Protein AF-A0A0N4YPK2-F1 (afdb_monomer_lite)

Sequence (138 aa):
MSAEEYPQFTEARTATFLDEKPKQGLKRKKTDADLMRWLGAPANCEPSVAFVLAFIGREVVATYVDAAYNIMLNEQPNLFLNDVRSGHAAIGDEPCPLQVRHYSEALRRNLGWRLHKDFLFGCSEDPDDNPLTHQQQG

Foldseek 3Di:
DDPVCVVVVVVVVPDWQADDDPDPPDPDPPDPRHVCVVVVHDPPDDPVVSVVVRVVVVVVVVQLVVQLVVCVVPDDPPPDFAQAPVRDTDDDPPDGDRDPVSSVLSVQQVQCCVPPVGRPDGDDPPPVPPPPPPPDDD

Secondary structure (DSSP, 8-state):
--TTTHHHHHHHHH--SSPPPPPTT------S--HHHHTT--TT--HHHHHHHHHHHHHHHHHHHHHHHHHHHHSPTTSS--B-TTSSBP-TT--PPP-HHHHHHHHHHHHHHHHHS-SSS--PPPGGG-TTTT----

Radius of gyration: 22.1 Å; chains: 1; bounding box: 40×77×47 Å

Organism: Nippostrongylus brasiliensis (NCBI:txid27835)

Structure (mmCIF, N/CA/C/O backbone):
data_AF-A0A0N4YPK2-F1
#
_entry.id   AF-A0A0N4YPK2-F1
#
loop_
_atom_site.group_PDB
_atom_site.id
_atom_site.type_symbol
_atom_site.label_atom_id
_atom_site.label_alt_id
_atom_site.label_comp_id
_atom_site.label_asym_id
_atom_site.label_entity_id
_atom_site.label_seq_id
_atom_site.pdbx_PDB_ins_code
_atom_site.Cartn_x
_atom_site.Cartn_y
_atom_site.Cartn_z
_atom_site.occupancy
_atom_site.B_iso_or_equiv
_atom_site.auth_seq_id
_atom_site.auth_comp_id
_atom_site.auth_asym_id
_atom_site.auth_atom_id
_atom_site.pdbx_PDB_model_num
ATOM 1 N N . MET A 1 1 ? 10.719 16.642 -3.222 1.00 66.06 1 MET A N 1
ATOM 2 C CA . MET A 1 1 ? 9.309 16.944 -2.917 1.00 66.06 1 MET A CA 1
ATOM 3 C C . MET A 1 1 ? 9.157 18.448 -2.864 1.00 66.06 1 MET A C 1
ATOM 5 O O . MET A 1 1 ? 9.861 19.095 -2.093 1.00 66.06 1 MET A O 1
ATOM 9 N N . SER A 1 2 ? 8.333 18.992 -3.746 1.00 85.19 2 SER A N 1
ATOM 10 C CA . SER A 1 2 ? 8.051 20.423 -3.843 1.00 85.19 2 SER A CA 1
ATOM 11 C C . SER A 1 2 ? 7.059 20.883 -2.764 1.00 85.19 2 SER A C 1
ATOM 13 O O . SER A 1 2 ? 6.401 20.070 -2.109 1.00 85.19 2 SER A O 1
ATOM 15 N N . ALA A 1 3 ? 6.930 22.202 -2.590 1.00 83.56 3 ALA A N 1
ATOM 16 C CA . ALA A 1 3 ? 5.947 22.799 -1.683 1.00 83.56 3 ALA A CA 1
ATOM 17 C C . ALA A 1 3 ? 4.489 22.509 -2.100 1.00 83.56 3 ALA A C 1
ATOM 19 O O . ALA A 1 3 ? 3.604 22.517 -1.250 1.00 83.56 3 ALA A O 1
ATOM 20 N N . GLU A 1 4 ? 4.248 22.217 -3.381 1.00 86.69 4 GLU A N 1
ATOM 21 C CA . GLU A 1 4 ? 2.925 21.905 -3.939 1.00 86.69 4 GLU A CA 1
ATOM 22 C C . GLU A 1 4 ? 2.533 20.430 -3.740 1.00 86.69 4 GLU A C 1
ATOM 24 O O . GLU A 1 4 ? 1.355 20.112 -3.588 1.00 86.69 4 GLU A O 1
ATOM 29 N N . GLU A 1 5 ? 3.516 19.528 -3.664 1.00 88.44 5 GLU A N 1
ATOM 30 C CA . GLU A 1 5 ? 3.309 18.091 -3.423 1.00 88.44 5 GLU A CA 1
ATOM 31 C C . GLU A 1 5 ? 3.190 17.753 -1.927 1.00 88.44 5 GLU A C 1
ATOM 33 O O . GLU A 1 5 ? 2.554 16.767 -1.551 1.00 88.44 5 GLU A O 1
ATOM 38 N N . TYR A 1 6 ? 3.779 18.570 -1.046 1.00 90.38 6 TYR A N 1
ATOM 39 C CA . TYR A 1 6 ? 3.783 18.329 0.402 1.00 90.38 6 TYR A CA 1
ATOM 40 C C . TYR A 1 6 ? 2.375 18.217 1.033 1.00 90.38 6 TYR A C 1
ATOM 42 O O . TYR A 1 6 ? 2.174 17.342 1.888 1.00 90.38 6 TYR A O 1
ATOM 50 N N . PRO A 1 7 ? 1.374 19.036 0.644 1.00 92.88 7 PRO A N 1
ATOM 51 C CA . PRO A 1 7 ? 0.000 18.870 1.112 1.00 92.88 7 PRO A CA 1
ATOM 52 C C . PRO A 1 7 ? -0.600 17.517 0.718 1.00 92.88 7 PRO A C 1
ATOM 54 O O . PRO A 1 7 ? -1.199 16.861 1.565 1.00 92.88 7 PRO A O 1
ATOM 57 N N . GLN A 1 8 ? -0.374 17.065 -0.520 1.00 90.06 8 GLN A N 1
ATOM 58 C CA . GLN A 1 8 ? -0.872 15.775 -1.017 1.00 90.06 8 GLN A CA 1
ATOM 59 C C . GLN A 1 8 ? -0.216 14.608 -0.274 1.00 90.06 8 GLN A C 1
ATOM 61 O O . GLN A 1 8 ? -0.890 13.667 0.142 1.00 90.06 8 GLN A O 1
ATOM 66 N N . PHE A 1 9 ? 1.095 14.700 -0.030 1.00 88.81 9 PHE A N 1
ATOM 67 C CA . PHE A 1 9 ? 1.811 13.743 0.810 1.00 88.81 9 PHE A CA 1
ATOM 68 C C . PHE A 1 9 ? 1.235 13.700 2.230 1.00 88.81 9 PHE A C 1
ATOM 70 O O . PHE A 1 9 ? 1.037 12.627 2.798 1.00 88.81 9 PHE A O 1
ATOM 77 N N . THR A 1 10 ? 0.944 14.866 2.810 1.00 89.44 10 THR A N 1
ATOM 78 C CA . THR A 1 10 ? 0.365 14.956 4.153 1.00 89.44 10 THR A CA 1
ATOM 79 C C . THR A 1 10 ? -1.018 14.321 4.199 1.00 89.44 10 THR A C 1
ATOM 81 O O . THR A 1 10 ? -1.265 13.518 5.094 1.00 89.44 10 THR A O 1
ATOM 84 N N . GLU A 1 11 ? -1.880 14.627 3.228 1.00 89.56 11 GLU A N 1
ATOM 85 C CA . GLU A 1 11 ? -3.214 14.040 3.097 1.00 89.56 11 GLU A CA 1
ATOM 86 C C . GLU A 1 11 ? -3.136 12.511 3.007 1.00 89.56 11 GLU A C 1
ATOM 88 O O . GLU A 1 11 ? -3.718 11.822 3.849 1.00 89.56 11 GLU A O 1
ATOM 93 N N . ALA A 1 12 ? -2.328 11.983 2.080 1.00 88.94 12 ALA A N 1
ATOM 94 C CA . ALA A 1 12 ? -2.123 10.546 1.902 1.00 88.94 12 ALA A CA 1
ATOM 95 C C . ALA A 1 12 ? -1.582 9.867 3.171 1.00 88.94 12 ALA A C 1
ATOM 97 O O . ALA A 1 12 ? -2.045 8.793 3.550 1.00 88.94 12 ALA A O 1
ATOM 98 N N . ARG A 1 13 ? -0.640 10.511 3.871 1.00 87.38 13 ARG A N 1
ATOM 99 C CA . ARG A 1 13 ? -0.067 10.007 5.128 1.00 87.38 13 ARG A CA 1
ATOM 100 C C . ARG A 1 13 ? -1.085 9.980 6.268 1.00 87.38 13 ARG A C 1
ATOM 102 O O . ARG A 1 13 ? -1.014 9.114 7.137 1.00 87.38 13 ARG A O 1
ATOM 109 N N . THR A 1 14 ? -1.996 10.950 6.312 1.00 86.88 14 THR A N 1
ATOM 110 C CA . THR A 1 14 ? -3.032 11.018 7.354 1.00 86.88 14 THR A CA 1
ATOM 111 C C . THR A 1 14 ? -4.251 10.158 7.055 1.00 86.88 14 THR A C 1
ATOM 113 O O . THR A 1 14 ? -4.984 9.824 7.989 1.00 86.88 14 THR A O 1
ATOM 116 N N . ALA A 1 15 ? -4.446 9.763 5.795 1.00 86.44 15 ALA A N 1
ATOM 117 C CA . ALA A 1 15 ? -5.504 8.850 5.404 1.00 86.44 15 ALA A CA 1
ATOM 118 C C . ALA A 1 15 ? -5.404 7.529 6.189 1.00 86.44 15 ALA A C 1
ATOM 120 O O . ALA A 1 15 ? -4.328 7.055 6.575 1.00 86.44 15 ALA A O 1
ATOM 121 N N . THR A 1 16 ? -6.555 6.945 6.492 1.00 86.06 16 THR A N 1
ATOM 122 C CA . THR A 1 16 ? -6.667 5.728 7.296 1.00 86.06 16 THR A CA 1
ATOM 123 C C . THR A 1 16 ? -7.786 4.850 6.759 1.00 86.06 16 THR A C 1
ATOM 125 O O . THR A 1 16 ? -8.690 5.334 6.088 1.00 86.06 16 THR A O 1
ATOM 128 N N . PHE A 1 17 ? -7.720 3.556 7.067 1.00 85.94 17 PHE A N 1
ATOM 129 C CA . PHE A 1 17 ? -8.787 2.601 6.769 1.00 85.94 17 PHE A CA 1
ATOM 130 C C . PHE A 1 17 ? -10.010 2.763 7.678 1.00 85.94 17 PHE A C 1
ATOM 132 O O . PHE A 1 17 ? -11.025 2.117 7.452 1.00 85.94 17 PHE A O 1
ATOM 139 N N . LEU A 1 18 ? -9.918 3.594 8.720 1.00 83.38 18 LEU A N 1
ATOM 140 C CA . LEU A 1 18 ? -11.077 3.951 9.531 1.00 83.38 18 LEU A CA 1
ATOM 141 C C . LEU A 1 18 ? -11.957 4.947 8.777 1.00 83.38 18 LEU A C 1
ATOM 143 O O . LEU A 1 18 ? -11.457 5.945 8.261 1.00 83.38 18 LEU A O 1
ATOM 147 N N . ASP A 1 19 ? -13.269 4.722 8.802 1.00 69.25 19 ASP A N 1
ATOM 148 C CA . ASP A 1 19 ? -14.233 5.714 8.336 1.00 69.25 19 ASP A CA 1
ATOM 149 C C . ASP A 1 19 ? -14.047 7.032 9.103 1.00 69.25 19 ASP A C 1
ATOM 151 O O . ASP A 1 19 ? -14.059 7.072 10.341 1.00 69.25 19 ASP A O 1
ATOM 155 N N . GLU A 1 20 ? -13.908 8.142 8.376 1.00 65.00 20 GLU A N 1
ATOM 156 C CA . GLU A 1 20 ? -13.940 9.458 9.002 1.00 65.00 20 GLU A CA 1
ATOM 157 C C . GLU A 1 20 ? -15.312 9.663 9.647 1.00 65.00 20 GLU A C 1
ATOM 159 O O . GLU A 1 20 ? -16.350 9.630 8.976 1.00 65.00 20 GLU A O 1
ATOM 164 N N . LYS A 1 21 ? -15.336 9.932 10.962 1.00 55.19 21 LYS A N 1
ATOM 165 C CA . LYS A 1 21 ? -16.556 10.440 11.595 1.00 55.19 21 LYS A CA 1
ATOM 166 C C . LYS A 1 21 ? -16.987 11.680 10.810 1.00 55.19 21 LYS A C 1
ATOM 168 O O . LYS A 1 21 ? -16.161 12.578 10.623 1.00 55.19 21 LYS A O 1
ATOM 173 N N . PRO A 1 22 ? -18.249 11.765 10.357 1.00 53.16 22 PRO A N 1
ATOM 174 C CA . PRO A 1 22 ? -18.691 12.916 9.596 1.00 53.16 22 PRO A CA 1
ATOM 175 C C . PRO A 1 22 ? -18.437 14.173 10.426 1.00 53.16 22 PRO A C 1
ATOM 177 O O . PRO A 1 22 ? -18.882 14.270 11.574 1.00 53.16 22 PRO A O 1
ATOM 180 N N . LYS A 1 23 ? -17.724 15.143 9.842 1.00 50.47 23 LYS A N 1
ATOM 181 C CA . LYS A 1 23 ? -17.705 16.511 10.364 1.00 50.47 23 LYS A CA 1
ATOM 182 C C . LYS A 1 23 ? -19.168 16.927 10.543 1.00 50.47 23 LYS A C 1
ATOM 184 O O . LYS A 1 23 ? -19.962 16.782 9.609 1.00 50.47 23 LYS A O 1
ATOM 189 N N . GLN A 1 24 ? -19.531 17.338 11.761 1.00 43.47 24 GLN A N 1
ATOM 190 C CA . GLN A 1 24 ? -20.901 17.698 12.135 1.00 43.47 24 GLN A CA 1
ATOM 191 C C . GLN A 1 24 ? -21.541 18.552 11.026 1.00 43.47 24 GLN A C 1
ATOM 193 O O . GLN A 1 24 ? -21.056 19.639 10.731 1.00 43.47 24 GLN A O 1
ATOM 198 N N . GLY A 1 25 ? -22.595 18.038 10.381 1.00 51.69 25 GLY A N 1
ATOM 199 C CA . GLY A 1 25 ? -23.385 18.780 9.386 1.00 51.69 25 GLY A CA 1
ATOM 200 C C . GLY A 1 25 ? -23.483 18.165 7.985 1.00 51.69 25 GLY A C 1
ATOM 201 O O . GLY A 1 25 ? -24.442 18.463 7.277 1.00 51.69 25 GLY A O 1
ATOM 202 N N . LEU A 1 26 ? -22.584 17.261 7.578 1.00 48.72 26 LEU A N 1
ATOM 203 C CA . LEU A 1 26 ? -22.653 16.616 6.256 1.00 48.72 26 LEU A CA 1
ATOM 204 C C . LEU A 1 26 ? -23.213 15.191 6.355 1.00 48.72 26 LEU A C 1
ATOM 206 O O . LEU A 1 26 ? -22.506 14.241 6.686 1.00 48.72 26 LEU A O 1
ATOM 210 N N . LYS A 1 27 ? -24.502 15.031 6.025 1.00 44.28 27 LYS A N 1
ATOM 211 C CA . LYS A 1 27 ? -25.132 13.720 5.800 1.00 44.28 27 LYS A CA 1
ATOM 212 C C . LYS A 1 27 ? -24.588 13.109 4.501 1.00 44.28 27 LYS A C 1
ATOM 214 O O . LYS A 1 27 ? -25.246 13.175 3.464 1.00 44.28 27 LYS A O 1
ATOM 219 N N . ARG A 1 28 ? -23.394 12.508 4.525 1.00 48.00 28 ARG A N 1
ATOM 220 C CA . ARG A 1 28 ? -23.025 11.561 3.461 1.00 48.00 28 ARG A CA 1
ATOM 221 C C . ARG A 1 28 ? -23.982 10.371 3.547 1.00 48.00 28 ARG A C 1
ATOM 223 O O . ARG A 1 28 ? -24.248 9.864 4.638 1.00 48.00 28 ARG A O 1
ATOM 230 N N . LYS A 1 29 ? -24.537 9.954 2.400 1.00 44.56 29 LYS A N 1
ATOM 231 C CA . LYS A 1 29 ? -25.192 8.644 2.268 1.00 44.56 29 LYS A CA 1
ATOM 232 C C . LYS A 1 29 ? -24.229 7.627 2.869 1.00 44.56 29 LYS A C 1
ATOM 234 O O . LYS A 1 29 ? -23.057 7.657 2.516 1.00 44.56 29 LYS A O 1
ATOM 239 N N . LYS A 1 30 ? -24.725 6.825 3.809 1.00 43.97 30 LYS A N 1
ATOM 240 C CA . LYS A 1 30 ? -23.993 5.798 4.551 1.00 43.97 30 LYS A CA 1
ATOM 241 C C . LYS A 1 30 ? -23.401 4.815 3.532 1.00 43.97 30 LYS A C 1
ATOM 243 O O . LYS A 1 30 ? -24.056 3.856 3.149 1.00 43.97 30 LYS A O 1
ATOM 248 N N . THR A 1 31 ? -22.240 5.137 2.971 1.00 45.72 31 THR A N 1
ATOM 249 C CA . THR A 1 31 ? -21.492 4.214 2.130 1.00 45.72 31 THR A CA 1
ATOM 250 C C . THR A 1 31 ? -20.900 3.192 3.065 1.00 45.72 31 THR A C 1
ATOM 252 O O . THR A 1 31 ? -20.349 3.521 4.110 1.00 45.72 31 THR A O 1
ATOM 255 N N . ASP A 1 32 ? -21.130 1.947 2.707 1.00 48.69 32 ASP A N 1
ATOM 256 C CA . ASP A 1 32 ? -21.011 0.794 3.562 1.00 48.69 32 ASP A CA 1
ATOM 257 C C . ASP A 1 32 ? -19.544 0.371 3.823 1.00 48.69 32 ASP A C 1
ATOM 259 O O . ASP A 1 32 ? -19.202 -0.787 3.606 1.00 48.69 32 ASP A O 1
ATOM 263 N N . ALA A 1 33 ? -18.685 1.240 4.361 1.00 57.59 33 ALA A N 1
ATOM 264 C CA . ALA A 1 33 ? -17.249 0.960 4.491 1.00 57.59 33 ALA A CA 1
ATOM 265 C C . ALA A 1 33 ? -16.692 0.934 5.932 1.00 57.59 33 ALA A C 1
ATOM 267 O O . ALA A 1 33 ? -15.542 1.293 6.147 1.00 57.59 33 ALA A O 1
ATOM 268 N N . ASP A 1 34 ? -17.441 0.413 6.910 1.00 77.88 34 ASP A N 1
ATOM 269 C CA . ASP A 1 34 ? -16.842 0.084 8.212 1.00 77.88 34 ASP A CA 1
ATOM 270 C C . ASP A 1 34 ? -15.814 -1.051 8.034 1.00 77.88 34 ASP A C 1
ATOM 272 O O . ASP A 1 34 ? -16.196 -2.180 7.708 1.00 77.88 34 ASP A O 1
ATOM 276 N N . LEU A 1 35 ? -14.522 -0.752 8.243 1.00 84.88 35 LEU A N 1
ATOM 277 C CA . LEU A 1 35 ? -13.403 -1.702 8.161 1.00 84.88 35 LEU A CA 1
ATOM 278 C C . LEU A 1 35 ? -13.707 -2.999 8.914 1.00 84.88 35 LEU A C 1
ATOM 280 O O . LEU A 1 35 ? -13.469 -4.085 8.390 1.00 84.88 35 LEU A O 1
ATOM 284 N N . MET A 1 36 ? -14.259 -2.897 10.124 1.00 87.00 36 MET A N 1
ATOM 285 C CA . MET A 1 36 ? -14.528 -4.070 10.956 1.00 87.00 36 MET A CA 1
ATOM 286 C C . MET A 1 36 ? -15.601 -4.953 10.330 1.00 87.00 36 MET A C 1
ATOM 288 O O . MET A 1 36 ? -15.463 -6.175 10.297 1.00 87.00 36 MET A O 1
ATOM 292 N N . ARG A 1 37 ? -16.634 -4.340 9.749 1.00 86.38 37 ARG A N 1
ATOM 293 C CA . ARG A 1 37 ? -17.664 -5.072 9.016 1.00 86.38 37 ARG A CA 1
ATOM 294 C C . ARG A 1 37 ? -17.130 -5.673 7.717 1.00 86.38 37 ARG A C 1
ATOM 296 O O . ARG A 1 37 ? -17.492 -6.801 7.398 1.00 86.38 37 ARG A O 1
ATOM 303 N N . TRP A 1 38 ? -16.286 -4.951 6.979 1.00 87.94 38 TRP A N 1
ATOM 304 C CA . TRP A 1 38 ? -15.655 -5.465 5.758 1.00 87.94 38 TRP A CA 1
ATOM 305 C C . TRP A 1 38 ? -14.772 -6.688 6.044 1.00 87.94 38 TRP A C 1
ATOM 307 O O . TRP A 1 38 ? -14.802 -7.656 5.291 1.00 87.94 38 TRP A O 1
ATOM 317 N N . LEU A 1 39 ? -14.067 -6.684 7.178 1.00 89.75 39 LEU A N 1
ATOM 318 C CA . LEU A 1 39 ? -13.278 -7.818 7.668 1.00 89.75 39 LEU A CA 1
ATOM 319 C C . LEU A 1 39 ? -14.126 -8.969 8.241 1.00 89.75 39 LEU A C 1
ATOM 321 O O . LEU A 1 39 ? -13.569 -9.997 8.619 1.00 89.75 39 LEU A O 1
ATOM 325 N N . GLY A 1 40 ? -15.450 -8.811 8.346 1.00 89.81 40 GLY A N 1
ATOM 326 C CA . GLY A 1 40 ? -16.330 -9.802 8.972 1.00 89.81 40 GLY A CA 1
ATOM 327 C C . GLY A 1 40 ? -16.121 -9.944 10.484 1.00 89.81 40 GLY A C 1
ATOM 328 O O . GLY A 1 40 ? -16.422 -10.994 11.051 1.00 89.81 40 GLY A O 1
ATOM 329 N N . ALA A 1 41 ? -15.585 -8.914 11.143 1.00 87.69 41 ALA A N 1
ATOM 330 C CA . ALA A 1 41 ? -15.331 -8.942 12.575 1.00 87.69 41 ALA A CA 1
ATOM 331 C C . ALA A 1 41 ? -16.643 -8.898 13.390 1.00 87.69 41 ALA A C 1
ATOM 333 O O . ALA A 1 41 ? -17.635 -8.306 12.949 1.00 87.69 41 ALA A O 1
ATOM 334 N N . PRO A 1 42 ? -16.665 -9.483 14.603 1.00 87.38 42 PRO A N 1
ATOM 335 C CA . PRO A 1 42 ? -17.807 -9.384 15.506 1.00 87.38 42 PRO A CA 1
ATOM 336 C C . PRO A 1 42 ? -18.191 -7.931 15.826 1.00 87.38 42 PRO A C 1
ATOM 338 O O . PRO A 1 42 ? -17.338 -7.072 16.040 1.00 87.38 42 PRO A O 1
ATOM 341 N N . ALA A 1 43 ? -19.494 -7.662 15.942 1.00 80.69 43 ALA A N 1
ATOM 342 C CA . ALA A 1 43 ? -20.016 -6.313 16.189 1.00 80.69 43 ALA A CA 1
ATOM 343 C C . ALA A 1 43 ? -19.615 -5.715 17.555 1.00 80.69 43 ALA A C 1
ATOM 345 O O . ALA A 1 43 ? -19.749 -4.514 17.768 1.00 80.69 43 ALA A O 1
ATOM 346 N N . ASN A 1 44 ? -19.149 -6.546 18.489 1.00 84.62 44 ASN A N 1
ATOM 347 C CA . ASN A 1 44 ? -18.740 -6.164 19.840 1.00 84.62 44 ASN A CA 1
ATOM 348 C C . ASN A 1 44 ? -17.215 -6.043 20.008 1.00 84.62 44 ASN A C 1
ATOM 350 O O . ASN A 1 44 ? -16.733 -6.051 21.141 1.00 84.62 44 ASN A O 1
ATOM 354 N N . CYS A 1 45 ? -16.451 -5.951 18.915 1.00 84.50 45 CYS A N 1
ATOM 355 C CA . CYS A 1 45 ? -15.021 -5.672 19.000 1.00 84.50 45 CYS A CA 1
ATOM 356 C C . CYS A 1 45 ? -14.753 -4.326 19.687 1.00 84.50 45 CYS A C 1
ATOM 358 O O . CYS A 1 45 ? -15.416 -3.321 19.423 1.00 84.50 45 CYS A O 1
ATOM 360 N N . GLU A 1 46 ? -13.740 -4.303 20.552 1.00 85.56 46 GLU A N 1
ATOM 361 C CA . GLU A 1 46 ? -13.294 -3.074 21.199 1.00 85.56 46 GLU A CA 1
ATOM 362 C C . GLU A 1 46 ? -12.801 -2.064 20.140 1.00 85.56 46 GLU A C 1
ATOM 364 O O . GLU A 1 46 ? -12.091 -2.455 19.209 1.00 85.56 46 GLU A O 1
ATOM 369 N N . PRO A 1 47 ? -13.112 -0.758 20.262 1.00 83.06 47 PRO A N 1
ATOM 370 C CA . PRO A 1 47 ? -12.680 0.250 19.289 1.00 83.06 47 PRO A CA 1
ATOM 371 C C . PRO A 1 47 ? -11.161 0.311 19.054 1.00 83.06 47 PRO A C 1
ATOM 373 O O . PRO A 1 47 ? -10.720 0.676 17.963 1.00 83.06 47 PRO A O 1
ATOM 376 N N . SER A 1 48 ? -10.356 -0.052 20.057 1.00 87.75 48 SER A N 1
ATOM 377 C CA . SER A 1 48 ? -8.895 -0.132 19.946 1.00 87.75 48 SER A CA 1
ATOM 378 C C . SER A 1 48 ? -8.445 -1.158 18.900 1.00 87.75 48 SER A C 1
ATOM 380 O O . SER A 1 48 ? -7.473 -0.913 18.186 1.00 87.75 48 SER A O 1
ATOM 382 N N . VAL A 1 49 ? -9.193 -2.253 18.724 1.00 88.44 49 VAL A N 1
ATOM 383 C CA . VAL A 1 49 ? -8.915 -3.290 17.718 1.00 88.44 49 VAL A CA 1
ATOM 384 C C . VAL A 1 49 ? -9.011 -2.710 16.310 1.00 88.44 49 VAL A C 1
ATOM 386 O O . VAL A 1 49 ? -8.107 -2.915 15.504 1.00 88.44 49 VAL A O 1
ATOM 389 N N . ALA A 1 50 ? -10.054 -1.924 16.026 1.00 87.44 50 ALA A N 1
ATOM 390 C CA . ALA A 1 50 ? -10.214 -1.272 14.727 1.00 87.44 50 ALA A CA 1
ATOM 391 C C . ALA A 1 50 ? -9.048 -0.319 14.428 1.00 87.44 50 ALA A C 1
ATOM 393 O O . ALA A 1 50 ? -8.519 -0.308 13.318 1.00 87.44 50 ALA A O 1
ATOM 394 N N . PHE A 1 51 ? -8.609 0.448 15.432 1.00 87.38 51 PHE A N 1
ATOM 395 C CA . PHE A 1 51 ? -7.469 1.353 15.295 1.00 87.38 51 PHE A CA 1
ATOM 396 C C . PHE A 1 51 ? -6.166 0.606 14.989 1.00 87.38 51 PHE A C 1
ATOM 398 O O . PHE A 1 51 ? -5.443 0.986 14.066 1.00 87.38 51 PHE A O 1
ATOM 405 N N . VAL A 1 52 ? -5.884 -0.473 15.725 1.00 92.00 52 VAL A N 1
ATOM 406 C CA . VAL A 1 52 ? -4.693 -1.305 15.506 1.00 92.00 52 VAL A CA 1
ATOM 407 C C . VAL A 1 52 ? -4.730 -1.957 14.123 1.00 92.00 52 VAL A C 1
ATOM 409 O O . VAL A 1 52 ? -3.736 -1.903 13.403 1.00 92.00 52 VAL A O 1
ATOM 412 N N . LEU A 1 53 ? -5.873 -2.507 13.705 1.00 91.81 53 LEU A N 1
ATOM 413 C CA . LEU A 1 53 ? -6.025 -3.114 12.380 1.00 91.81 53 LEU A CA 1
ATOM 414 C C . LEU A 1 53 ? -5.865 -2.094 11.252 1.00 91.81 53 LEU A C 1
ATOM 416 O O . LEU A 1 53 ? -5.193 -2.383 10.266 1.00 91.81 53 LEU A O 1
ATOM 420 N N . ALA A 1 54 ? -6.416 -0.888 11.401 1.00 90.50 54 ALA A N 1
ATOM 421 C CA . ALA A 1 54 ? -6.224 0.179 10.425 1.00 90.50 54 ALA A CA 1
ATOM 422 C C . ALA A 1 54 ? -4.755 0.625 10.340 1.00 90.50 54 ALA A C 1
ATOM 424 O O . ALA A 1 54 ? -4.256 0.889 9.246 1.00 90.50 54 ALA A O 1
ATOM 425 N N . PHE A 1 55 ? -4.046 0.682 11.472 1.00 91.19 55 PHE A N 1
ATOM 426 C CA . PHE A 1 55 ? -2.609 0.953 11.486 1.00 91.19 55 PHE A CA 1
ATOM 427 C C . PHE A 1 55 ? -1.829 -0.144 10.748 1.00 91.19 55 PHE A C 1
ATOM 429 O O . PHE A 1 55 ? -1.105 0.167 9.805 1.00 91.19 55 PHE A O 1
ATOM 436 N N . ILE A 1 56 ? -2.042 -1.413 11.112 1.00 93.06 56 ILE 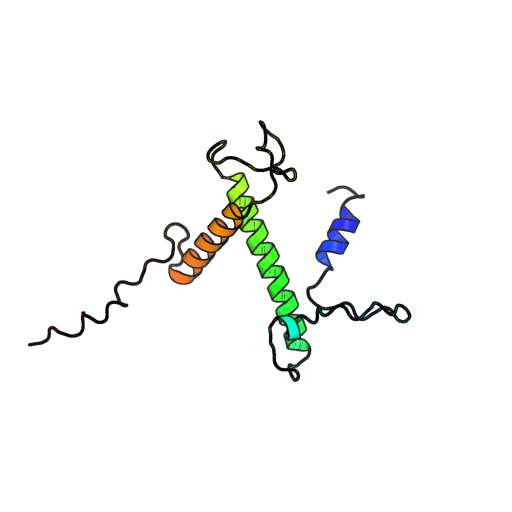A N 1
ATOM 437 C CA . ILE A 1 56 ? -1.390 -2.565 10.470 1.00 93.06 56 ILE A CA 1
ATOM 438 C C . ILE A 1 56 ? -1.691 -2.590 8.971 1.00 93.06 56 ILE A C 1
ATOM 440 O O . ILE A 1 56 ? -0.781 -2.783 8.172 1.00 93.06 56 ILE A O 1
ATOM 444 N N . GLY A 1 57 ? -2.941 -2.348 8.571 1.00 92.44 57 GLY A N 1
ATOM 445 C CA . GLY A 1 57 ? -3.331 -2.301 7.164 1.00 92.44 57 GLY A CA 1
ATOM 446 C C . GLY A 1 57 ? -2.521 -1.282 6.363 1.00 92.44 57 GLY A C 1
ATOM 447 O O . GLY A 1 57 ? -2.116 -1.573 5.238 1.00 92.44 57 GLY A O 1
ATOM 448 N N . ARG A 1 58 ? -2.220 -0.108 6.940 1.00 92.00 58 ARG A N 1
ATOM 449 C CA . ARG A 1 58 ? -1.379 0.901 6.269 1.00 92.00 58 ARG A CA 1
ATOM 450 C C . ARG A 1 58 ? 0.052 0.427 6.108 1.00 92.00 58 ARG A C 1
ATOM 452 O O . ARG A 1 58 ? 0.592 0.556 5.016 1.00 92.00 58 ARG A O 1
ATOM 459 N N . GLU A 1 59 ? 0.631 -0.152 7.154 1.00 92.94 59 GLU A N 1
ATOM 460 C CA . GLU A 1 59 ? 1.996 -0.689 7.108 1.00 92.94 59 GLU A CA 1
ATOM 461 C C . GLU A 1 59 ? 2.116 -1.837 6.100 1.00 92.94 59 GLU A C 1
ATOM 463 O O . GLU A 1 59 ? 3.084 -1.897 5.343 1.00 92.94 59 GLU A O 1
ATOM 468 N N . VAL A 1 60 ? 1.102 -2.708 6.023 1.00 92.75 60 VAL A N 1
ATOM 469 C CA . VAL A 1 60 ? 1.036 -3.784 5.026 1.00 92.75 60 VAL A CA 1
ATOM 470 C C . VAL A 1 60 ? 1.019 -3.201 3.617 1.00 92.75 60 VAL A C 1
ATOM 472 O O . VAL A 1 60 ? 1.834 -3.605 2.793 1.00 92.75 60 VAL A O 1
ATOM 475 N N . VAL A 1 61 ? 0.142 -2.232 3.333 1.00 93.56 61 VAL A N 1
ATOM 476 C CA . VAL A 1 61 ? 0.077 -1.605 2.003 1.00 93.56 61 VAL A CA 1
ATOM 477 C C . VAL A 1 61 ? 1.379 -0.884 1.665 1.00 93.56 61 VAL A C 1
ATOM 479 O O . VAL A 1 61 ? 1.902 -1.093 0.574 1.00 93.56 61 VAL A O 1
ATOM 482 N N . ALA A 1 62 ? 1.926 -0.084 2.583 1.00 92.25 62 ALA A N 1
ATOM 483 C CA . ALA A 1 62 ? 3.176 0.640 2.369 1.00 92.25 62 ALA A CA 1
ATOM 484 C C . ALA A 1 62 ? 4.330 -0.321 2.047 1.00 92.25 62 ALA A C 1
ATOM 486 O O . ALA A 1 62 ? 4.985 -0.167 1.019 1.00 92.25 62 ALA A O 1
ATOM 487 N N . THR A 1 63 ? 4.506 -1.361 2.866 1.00 90.69 63 THR A N 1
ATOM 488 C CA . THR A 1 63 ? 5.533 -2.397 2.668 1.00 90.69 63 THR A CA 1
ATOM 489 C C . THR A 1 63 ? 5.358 -3.117 1.333 1.00 90.69 63 THR A C 1
ATOM 491 O O . THR A 1 63 ? 6.319 -3.359 0.607 1.00 90.69 63 THR A O 1
ATOM 494 N N . TYR A 1 64 ? 4.120 -3.472 0.993 1.00 93.31 64 TYR A N 1
ATOM 495 C CA . TYR A 1 64 ? 3.828 -4.263 -0.195 1.00 93.31 64 TYR A CA 1
ATOM 496 C C . TYR A 1 64 ? 3.996 -3.459 -1.490 1.00 93.31 64 TYR A C 1
ATOM 498 O O . TYR A 1 64 ? 4.529 -3.975 -2.473 1.00 93.31 64 TYR A O 1
ATOM 506 N N . VAL A 1 65 ? 3.595 -2.184 -1.482 1.00 94.62 65 VAL A N 1
ATOM 507 C CA . VAL A 1 65 ? 3.816 -1.247 -2.593 1.00 94.62 65 VAL A CA 1
ATOM 508 C C . VAL A 1 65 ? 5.301 -0.937 -2.756 1.00 94.62 65 VAL A C 1
ATOM 510 O O . VAL A 1 65 ? 5.786 -0.963 -3.885 1.00 94.62 65 VAL A O 1
ATOM 513 N N . ASP A 1 66 ? 6.031 -0.702 -1.664 1.00 93.38 66 ASP A N 1
ATOM 514 C CA . ASP A 1 66 ? 7.478 -0.468 -1.707 1.00 93.38 66 ASP A CA 1
ATOM 515 C C . ASP A 1 66 ? 8.233 -1.684 -2.272 1.00 93.38 66 ASP A C 1
ATOM 517 O O . ASP A 1 66 ? 9.056 -1.551 -3.178 1.00 93.38 66 ASP A O 1
ATOM 521 N N . ALA A 1 67 ? 7.892 -2.898 -1.834 1.00 91.56 67 ALA A N 1
ATOM 522 C CA . ALA A 1 67 ? 8.474 -4.123 -2.379 1.00 91.56 67 ALA A CA 1
ATOM 523 C C . ALA A 1 67 ? 8.180 -4.289 -3.882 1.00 91.56 67 ALA A C 1
ATOM 525 O O . ALA A 1 67 ? 9.092 -4.583 -4.658 1.00 91.56 67 ALA A O 1
ATOM 526 N N . ALA A 1 68 ? 6.931 -4.069 -4.307 1.00 94.00 68 ALA A N 1
ATOM 527 C CA . ALA A 1 68 ? 6.542 -4.128 -5.717 1.00 94.00 68 ALA A CA 1
ATOM 528 C C . ALA A 1 68 ? 7.275 -3.069 -6.562 1.00 94.00 68 ALA A C 1
ATOM 530 O O . ALA A 1 68 ? 7.717 -3.358 -7.674 1.00 94.00 68 ALA A O 1
ATOM 531 N N . TYR A 1 69 ? 7.453 -1.864 -6.022 1.00 92.25 69 TYR A N 1
ATOM 532 C CA . TYR A 1 69 ? 8.217 -0.795 -6.658 1.00 92.25 69 TYR A CA 1
ATOM 533 C C . TYR A 1 69 ? 9.693 -1.145 -6.814 1.00 92.25 69 TYR A C 1
ATOM 535 O O . TYR A 1 69 ? 10.244 -1.005 -7.905 1.00 92.25 69 TYR A O 1
ATOM 543 N N . ASN A 1 70 ? 10.316 -1.704 -5.779 1.00 90.75 70 ASN A N 1
ATOM 544 C CA . ASN A 1 70 ? 11.687 -2.192 -5.872 1.00 90.75 70 ASN A CA 1
ATOM 545 C C . ASN A 1 70 ? 11.832 -3.325 -6.901 1.00 90.75 70 ASN A C 1
ATOM 547 O O . ASN A 1 70 ? 12.828 -3.366 -7.618 1.00 90.75 70 ASN A O 1
ATOM 551 N N . ILE A 1 71 ? 10.855 -4.228 -7.022 1.00 90.31 71 ILE A N 1
ATOM 552 C CA . ILE A 1 71 ? 10.864 -5.263 -8.069 1.00 90.31 71 ILE A CA 1
ATOM 553 C C . ILE A 1 71 ? 10.828 -4.628 -9.457 1.00 90.31 71 ILE A C 1
ATOM 555 O O . ILE A 1 71 ? 11.672 -4.963 -10.280 1.00 90.31 71 ILE A O 1
ATOM 559 N N . MET A 1 72 ? 9.910 -3.688 -9.688 1.00 88.94 72 MET A N 1
ATOM 560 C CA . MET A 1 72 ? 9.798 -2.972 -10.960 1.00 88.94 72 MET A CA 1
ATOM 561 C C . MET A 1 72 ? 11.109 -2.262 -11.335 1.00 88.94 72 MET A C 1
ATOM 563 O O . MET A 1 72 ? 11.533 -2.334 -12.482 1.00 88.94 72 MET A O 1
ATOM 567 N N . LEU A 1 73 ? 11.780 -1.612 -10.375 1.00 86.31 73 LEU A N 1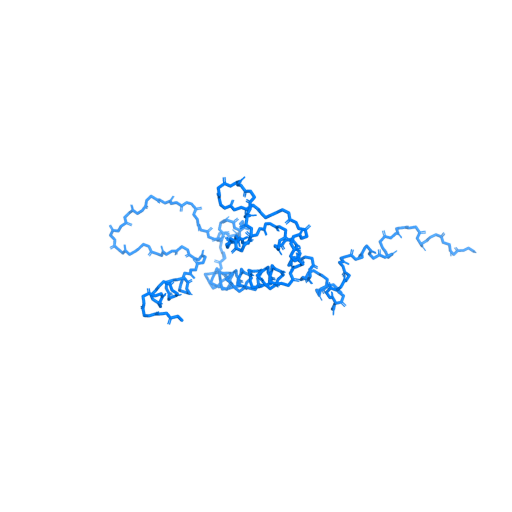
ATOM 568 C CA . LEU A 1 73 ? 13.052 -0.917 -10.619 1.00 86.31 73 LEU A CA 1
ATOM 569 C C . LEU A 1 73 ? 14.210 -1.849 -10.999 1.00 86.31 73 LEU A C 1
ATOM 571 O O . LEU A 1 73 ? 15.133 -1.421 -11.686 1.00 86.31 73 LEU A O 1
ATOM 575 N N . ASN A 1 74 ? 14.192 -3.091 -10.514 1.00 85.81 74 ASN A N 1
ATOM 576 C CA . ASN A 1 74 ? 15.265 -4.065 -10.727 1.00 85.81 74 ASN A CA 1
ATOM 577 C C . ASN A 1 74 ? 14.913 -5.115 -11.795 1.00 85.81 74 ASN A C 1
ATOM 579 O O . ASN A 1 74 ? 15.691 -6.041 -12.032 1.00 85.81 74 ASN A O 1
ATOM 583 N N . GLU A 1 75 ? 13.737 -5.009 -12.412 1.00 84.00 75 GLU A N 1
ATOM 584 C CA . GLU A 1 75 ? 13.318 -5.880 -13.502 1.00 84.00 75 GLU A CA 1
ATOM 585 C C . GLU A 1 75 ? 14.200 -5.635 -14.733 1.00 84.00 75 GLU A C 1
ATOM 587 O O . GLU A 1 75 ? 14.607 -4.508 -15.022 1.00 84.00 75 GLU A O 1
ATOM 592 N N . GLN A 1 76 ? 14.523 -6.700 -15.470 1.00 78.38 76 GLN A N 1
ATOM 593 C CA . GLN A 1 76 ? 15.285 -6.543 -16.704 1.00 78.38 76 GLN A CA 1
ATOM 594 C C . GLN A 1 76 ? 14.468 -5.737 -17.727 1.00 78.38 76 GLN A C 1
ATOM 596 O O . GLN A 1 76 ? 13.302 -6.070 -17.972 1.00 78.38 76 GLN A O 1
ATOM 601 N N . PRO A 1 77 ? 15.067 -4.723 -18.377 1.00 70.44 77 PRO A N 1
ATOM 602 C CA . PRO A 1 77 ? 14.391 -3.972 -19.425 1.00 70.44 77 PRO A CA 1
ATOM 603 C C . PRO A 1 77 ? 13.879 -4.902 -20.531 1.00 70.44 77 PRO A C 1
ATOM 605 O O . PRO A 1 77 ? 14.610 -5.774 -20.999 1.00 70.44 77 PRO A O 1
ATOM 608 N N . ASN A 1 78 ? 12.635 -4.697 -20.970 1.00 70.50 78 ASN A N 1
ATOM 609 C CA . ASN A 1 78 ? 11.959 -5.480 -22.017 1.00 70.50 78 ASN A CA 1
ATOM 610 C C . ASN A 1 78 ? 11.720 -6.968 -21.700 1.00 70.50 78 ASN A C 1
ATOM 612 O O . ASN A 1 78 ? 11.354 -7.719 -22.604 1.00 70.50 78 ASN A O 1
ATOM 616 N N . LEU A 1 79 ? 11.893 -7.411 -20.448 1.00 74.94 79 LEU A N 1
ATOM 617 C CA . LEU A 1 79 ? 11.578 -8.793 -20.062 1.00 74.94 79 LEU A CA 1
ATOM 618 C C . LEU A 1 79 ? 10.088 -9.117 -20.248 1.00 74.94 79 LEU A C 1
ATOM 620 O O . LEU A 1 79 ? 9.730 -10.238 -20.605 1.00 74.94 79 LEU A O 1
ATOM 624 N N . PHE A 1 80 ? 9.227 -8.120 -20.043 1.00 75.50 80 PHE A N 1
ATOM 625 C CA . PHE A 1 80 ? 7.784 -8.234 -20.199 1.00 75.50 80 PHE A CA 1
ATOM 626 C C . PHE A 1 80 ? 7.219 -7.052 -20.983 1.00 75.50 80 PHE A C 1
ATOM 628 O O . PHE A 1 80 ? 7.765 -5.948 -20.965 1.00 75.50 80 PHE A O 1
ATOM 635 N N . LEU A 1 81 ? 6.072 -7.278 -21.626 1.00 73.94 81 LEU A N 1
ATOM 636 C CA . LEU A 1 81 ? 5.264 -6.197 -22.175 1.00 73.94 81 LEU A CA 1
ATOM 637 C C . LEU A 1 81 ? 4.694 -5.376 -21.014 1.00 73.94 81 LEU A C 1
ATOM 639 O O . LEU A 1 81 ? 4.123 -5.911 -20.061 1.00 73.94 81 LEU A O 1
ATOM 643 N N . ASN A 1 82 ? 4.913 -4.070 -21.066 1.00 73.56 82 ASN A N 1
ATOM 644 C CA . ASN A 1 82 ? 4.431 -3.141 -20.060 1.00 73.56 82 ASN A C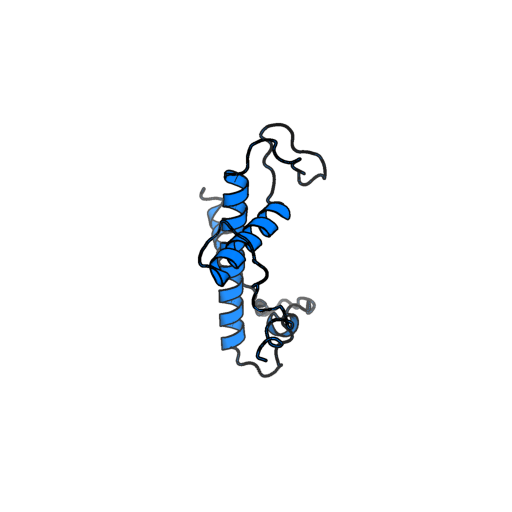A 1
ATOM 645 C C . ASN A 1 82 ? 3.123 -2.536 -20.539 1.00 73.56 82 ASN A C 1
ATOM 647 O O . ASN A 1 82 ? 3.160 -1.810 -21.509 1.00 73.56 82 ASN A O 1
ATOM 651 N N . ASP A 1 83 ? 1.991 -2.776 -19.887 1.00 68.81 83 ASP A N 1
ATOM 652 C CA . ASP A 1 83 ? 0.766 -2.045 -20.202 1.00 68.81 83 ASP A CA 1
ATOM 653 C C . ASP A 1 83 ? 0.754 -0.688 -19.484 1.00 68.81 83 ASP A C 1
ATOM 655 O O . ASP A 1 83 ? 0.961 -0.602 -18.267 1.00 68.81 83 ASP A O 1
ATOM 659 N N . VAL A 1 84 ? 0.478 0.382 -20.230 1.00 71.44 84 VAL A N 1
ATOM 660 C CA . VAL A 1 84 ? 0.180 1.705 -19.669 1.00 71.44 84 VAL A CA 1
ATOM 661 C C . VAL A 1 84 ? -1.298 1.818 -19.297 1.00 71.44 84 VAL A C 1
ATOM 663 O O . VAL A 1 84 ? -2.130 0.989 -19.668 1.00 71.44 84 VAL A O 1
ATOM 666 N N . ARG A 1 85 ? -1.670 2.891 -18.584 1.00 61.50 85 ARG A N 1
ATOM 667 C CA . ARG A 1 85 ? -3.051 3.136 -18.113 1.00 61.50 85 ARG A CA 1
ATOM 668 C C . ARG A 1 85 ? -4.122 3.113 -19.218 1.00 61.50 85 ARG A C 1
ATOM 670 O O . ARG A 1 85 ? -5.296 2.968 -18.898 1.00 61.50 85 ARG A O 1
ATOM 677 N N . SER A 1 86 ? -3.743 3.264 -20.487 1.00 63.72 86 SER A N 1
ATOM 678 C CA . SER A 1 86 ? -4.641 3.216 -21.649 1.00 63.72 86 SER A CA 1
ATOM 679 C C . SER A 1 86 ? -4.797 1.816 -22.268 1.00 63.72 86 SER A C 1
ATOM 681 O O . SER A 1 86 ? -5.433 1.705 -23.315 1.00 63.72 86 SER A O 1
ATOM 683 N N . GLY A 1 87 ? -4.214 0.766 -21.674 1.00 62.25 87 GLY A N 1
ATOM 684 C CA . GLY A 1 87 ? -4.252 -0.606 -22.206 1.00 62.25 87 GLY A CA 1
ATOM 685 C C . GLY A 1 87 ? -3.367 -0.832 -23.437 1.00 62.25 87 GLY A C 1
ATOM 686 O O . GLY A 1 87 ? -3.524 -1.833 -24.128 1.00 62.25 87 GLY A O 1
ATOM 687 N N . HIS A 1 88 ? -2.470 0.110 -23.733 1.00 66.19 88 HIS A N 1
ATOM 688 C CA . HIS A 1 88 ? -1.457 -0.020 -24.778 1.00 66.19 88 HIS A CA 1
ATOM 689 C C . HIS A 1 88 ? -0.135 -0.481 -24.161 1.00 66.19 88 HIS A C 1
ATOM 691 O O . HIS A 1 88 ? 0.113 -0.228 -22.983 1.00 66.19 88 HIS A O 1
ATOM 697 N N . ALA A 1 89 ? 0.731 -1.103 -24.961 1.00 70.81 89 ALA A N 1
ATOM 698 C CA . ALA A 1 89 ? 2.092 -1.388 -24.532 1.00 70.81 89 ALA A CA 1
ATOM 699 C C . ALA A 1 89 ? 2.894 -0.076 -24.420 1.00 70.81 89 ALA A C 1
ATOM 701 O O . ALA A 1 89 ? 2.873 0.738 -25.342 1.00 70.81 89 ALA A O 1
ATOM 702 N N . ALA A 1 90 ? 3.594 0.115 -23.305 1.00 66.25 90 ALA A N 1
ATOM 703 C CA . ALA A 1 90 ? 4.520 1.201 -23.038 1.00 66.25 90 ALA A CA 1
ATOM 704 C C . ALA A 1 90 ? 5.626 1.182 -24.091 1.00 66.25 90 ALA A C 1
ATOM 706 O O . ALA A 1 90 ? 6.202 0.129 -24.388 1.00 66.25 90 ALA A O 1
ATOM 707 N N . ILE A 1 91 ? 5.926 2.351 -24.647 1.00 67.25 91 ILE A N 1
ATOM 708 C CA . ILE A 1 91 ? 6.952 2.503 -25.677 1.00 67.25 91 ILE A CA 1
ATOM 709 C C . ILE A 1 91 ? 8.157 3.218 -25.063 1.00 67.25 91 ILE A C 1
ATOM 711 O O . ILE A 1 91 ? 8.036 4.340 -24.578 1.00 67.25 91 ILE A O 1
ATOM 715 N N . GLY A 1 92 ? 9.338 2.596 -25.125 1.00 69.06 92 GLY A N 1
ATOM 716 C CA . GLY A 1 92 ? 10.583 3.194 -24.627 1.00 69.06 92 GLY A CA 1
ATOM 717 C C . GLY A 1 92 ? 10.564 3.436 -23.113 1.00 69.06 92 GLY A C 1
ATOM 718 O O . GLY A 1 92 ? 10.218 2.537 -22.355 1.00 69.06 92 GLY A O 1
ATOM 719 N N . ASP A 1 93 ? 10.918 4.654 -22.692 1.00 63.97 93 ASP A N 1
ATOM 720 C CA . ASP A 1 93 ? 11.021 5.073 -21.282 1.00 63.97 93 ASP A CA 1
ATOM 721 C C . ASP A 1 93 ? 9.699 5.628 -20.709 1.00 63.97 93 ASP A C 1
ATOM 723 O O . ASP A 1 93 ? 9.697 6.442 -19.780 1.00 63.97 93 ASP A O 1
ATOM 727 N N . GLU A 1 94 ? 8.551 5.251 -21.278 1.00 69.19 94 GLU A N 1
ATOM 728 C CA . GLU A 1 94 ? 7.261 5.717 -20.770 1.00 69.19 94 GLU A CA 1
ATOM 729 C C . GLU A 1 94 ? 7.045 5.232 -19.321 1.00 69.19 94 GLU A C 1
ATOM 731 O O . GLU A 1 94 ? 7.241 4.046 -19.032 1.00 69.19 94 GLU A O 1
ATOM 736 N N . PRO A 1 95 ? 6.638 6.117 -18.386 1.00 66.94 95 PRO A N 1
ATOM 737 C CA . PRO A 1 95 ? 6.425 5.733 -16.998 1.00 66.94 95 PRO A CA 1
ATOM 738 C C . PRO A 1 95 ? 5.312 4.683 -16.892 1.00 66.94 95 PRO A C 1
ATOM 740 O O . PRO A 1 95 ? 4.120 4.985 -16.987 1.00 66.94 95 PRO A O 1
ATOM 743 N N . CYS A 1 96 ? 5.714 3.433 -16.664 1.00 74.44 96 CYS A N 1
ATOM 744 C CA . CYS A 1 96 ? 4.801 2.316 -16.480 1.00 74.44 96 CYS A CA 1
ATOM 745 C C . CYS A 1 96 ? 4.309 2.274 -15.024 1.00 74.44 96 CYS A C 1
ATOM 747 O O . CYS A 1 96 ? 5.123 2.307 -14.097 1.00 74.44 96 CYS A O 1
ATOM 749 N N . PRO A 1 97 ? 2.990 2.188 -14.775 1.00 83.81 97 PRO A N 1
ATOM 750 C CA . PRO A 1 97 ? 2.483 1.988 -13.424 1.00 83.81 97 PRO A CA 1
ATOM 751 C C . PRO A 1 97 ? 2.906 0.619 -12.868 1.00 83.81 97 PRO A C 1
ATOM 753 O O . PRO A 1 97 ? 3.232 -0.306 -13.614 1.00 83.81 97 PRO A O 1
ATOM 756 N N . LEU A 1 98 ? 2.822 0.464 -11.543 1.00 89.19 98 LEU A N 1
ATOM 757 C CA . LEU A 1 98 ? 2.902 -0.853 -10.918 1.00 89.19 98 LEU A CA 1
ATOM 758 C C . LEU A 1 98 ? 1.813 -1.770 -11.476 1.00 89.19 98 LEU A C 1
ATOM 760 O O . LEU A 1 98 ? 0.643 -1.397 -11.541 1.00 89.19 98 LEU A O 1
ATOM 764 N N . GLN A 1 99 ? 2.205 -2.988 -11.834 1.00 88.19 99 GLN A N 1
ATOM 765 C CA . GLN A 1 99 ? 1.317 -4.007 -12.364 1.00 88.19 99 GLN A CA 1
ATOM 766 C C . GLN A 1 99 ? 1.146 -5.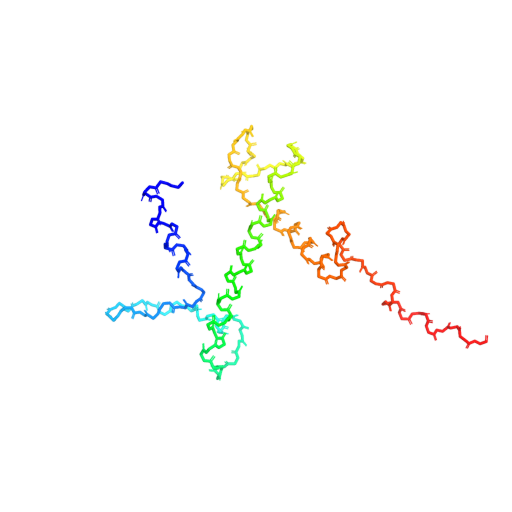155 -11.377 1.00 88.19 99 GLN A C 1
ATOM 768 O O . GLN A 1 99 ? 1.960 -5.351 -10.473 1.00 88.19 99 GLN A O 1
ATOM 773 N N . VAL A 1 100 ? 0.107 -5.963 -11.599 1.00 90.06 100 VAL A N 1
ATOM 774 C CA . VAL A 1 100 ? -0.214 -7.131 -10.764 1.00 90.06 100 VAL A CA 1
ATOM 775 C C . VAL A 1 100 ? 0.999 -8.045 -10.586 1.00 90.06 100 VAL A C 1
ATOM 777 O O . VAL A 1 100 ? 1.255 -8.477 -9.468 1.00 90.06 100 VAL A O 1
ATOM 780 N N . ARG A 1 101 ? 1.803 -8.263 -11.635 1.00 89.31 101 ARG A N 1
ATOM 781 C CA . ARG A 1 101 ? 3.003 -9.115 -11.566 1.00 89.31 101 ARG A CA 1
ATOM 782 C C . ARG A 1 101 ? 4.032 -8.649 -10.528 1.00 89.31 101 ARG A C 1
ATOM 784 O O . ARG A 1 101 ? 4.621 -9.48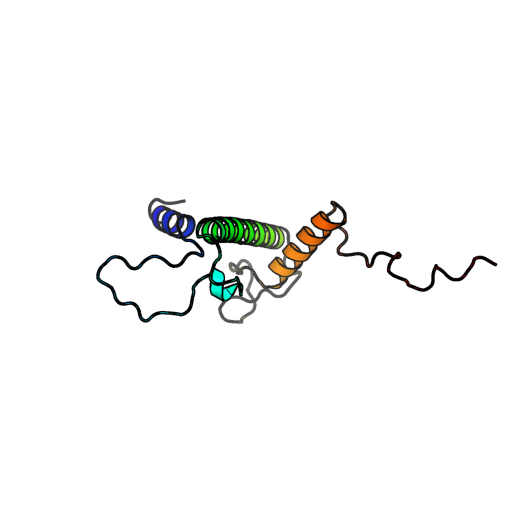6 -9.850 1.00 89.31 101 ARG A O 1
ATOM 791 N N . HIS A 1 102 ? 4.205 -7.337 -10.348 1.00 91.88 102 HIS A N 1
ATOM 792 C CA . HIS A 1 102 ? 5.132 -6.795 -9.351 1.00 91.88 102 HIS A CA 1
ATOM 793 C C . HIS A 1 102 ? 4.635 -7.099 -7.936 1.00 91.88 102 HIS A C 1
ATOM 795 O O . HIS A 1 102 ? 5.414 -7.493 -7.071 1.00 91.88 102 HIS A O 1
ATOM 801 N N . TYR A 1 103 ? 3.322 -6.987 -7.714 1.00 93.75 103 TYR A N 1
ATOM 802 C CA . TYR A 1 103 ? 2.702 -7.382 -6.453 1.00 93.75 103 TYR A CA 1
ATOM 803 C C . TYR A 1 103 ? 2.777 -8.897 -6.231 1.00 93.75 103 TYR A C 1
ATOM 805 O O . TYR A 1 103 ? 3.100 -9.332 -5.130 1.00 93.75 103 TYR A O 1
ATOM 813 N N . SER A 1 104 ? 2.546 -9.713 -7.261 1.00 92.44 104 SER A N 1
ATOM 814 C CA . SER A 1 104 ? 2.670 -11.173 -7.166 1.00 92.44 104 SER A CA 1
ATOM 815 C C . SER A 1 104 ? 4.081 -11.609 -6.760 1.00 92.44 104 SER A C 1
ATOM 817 O O . SER A 1 104 ? 4.230 -12.452 -5.875 1.00 92.44 104 SER A O 1
ATOM 819 N N . GLU A 1 105 ? 5.119 -11.005 -7.339 1.00 90.81 105 GLU A N 1
ATOM 820 C CA . GLU A 1 105 ? 6.507 -11.281 -6.956 1.00 90.81 105 GLU A CA 1
ATOM 821 C C . GLU A 1 105 ? 6.832 -10.743 -5.551 1.00 90.81 105 GLU A C 1
ATOM 823 O O . GLU A 1 105 ? 7.509 -11.419 -4.771 1.00 90.81 105 GLU A O 1
ATOM 828 N N . ALA A 1 106 ? 6.286 -9.583 -5.167 1.00 92.38 106 ALA A N 1
ATOM 829 C CA . ALA A 1 106 ? 6.406 -9.069 -3.802 1.00 92.38 106 ALA A CA 1
ATOM 830 C C . ALA A 1 106 ? 5.788 -10.038 -2.781 1.00 92.38 106 ALA A C 1
ATOM 832 O O . ALA A 1 106 ? 6.371 -10.279 -1.721 1.00 92.38 106 ALA A O 1
ATOM 833 N N . LEU A 1 107 ? 4.636 -10.638 -3.097 1.00 90.88 107 LEU A N 1
ATOM 834 C CA . LEU A 1 107 ? 4.008 -11.657 -2.256 1.00 90.88 107 LEU A CA 1
ATOM 835 C C . LEU A 1 107 ? 4.875 -12.900 -2.144 1.00 90.88 107 LEU A C 1
ATOM 837 O O . LEU A 1 107 ? 5.115 -13.369 -1.033 1.00 90.88 107 LEU A O 1
ATOM 841 N N . ARG A 1 108 ? 5.367 -13.410 -3.279 1.00 88.69 108 ARG A N 1
ATOM 842 C CA . ARG A 1 108 ? 6.226 -14.598 -3.319 1.00 88.69 108 ARG A CA 1
ATOM 843 C C . ARG A 1 108 ? 7.453 -14.416 -2.424 1.00 88.69 108 ARG A C 1
ATOM 845 O O . ARG A 1 108 ? 7.751 -15.300 -1.625 1.00 88.69 108 ARG A O 1
ATOM 852 N N . ARG A 1 109 ? 8.114 -13.254 -2.496 1.00 86.81 109 ARG A N 1
ATOM 853 C CA . ARG A 1 109 ? 9.271 -12.910 -1.650 1.00 86.81 109 ARG A CA 1
ATOM 854 C C . ARG A 1 109 ? 8.913 -12.818 -0.167 1.00 86.81 109 ARG A C 1
ATOM 856 O O . ARG A 1 109 ? 9.622 -13.386 0.659 1.00 86.81 109 ARG A O 1
ATOM 863 N N . ASN A 1 110 ? 7.811 -12.148 0.176 1.00 84.31 110 ASN A N 1
ATOM 864 C CA . ASN A 1 110 ? 7.350 -12.050 1.566 1.00 84.31 110 ASN A CA 1
ATOM 865 C C . ASN A 1 110 ? 6.992 -13.425 2.157 1.00 84.31 110 ASN A C 1
ATOM 867 O O . ASN A 1 110 ? 7.307 -13.703 3.316 1.00 84.31 110 ASN A O 1
ATOM 871 N N . LEU A 1 111 ? 6.367 -14.302 1.366 1.00 83.25 111 LEU A N 1
ATOM 872 C CA . LEU A 1 111 ? 6.056 -15.673 1.773 1.00 83.25 111 LEU A CA 1
ATOM 873 C C . LEU A 1 111 ? 7.320 -16.521 1.943 1.00 83.25 111 LEU A C 1
ATOM 875 O O . LEU A 1 111 ? 7.441 -17.191 2.968 1.00 83.25 111 LEU A O 1
ATOM 879 N N . GLY A 1 112 ? 8.270 -16.439 1.006 1.00 80.12 112 GLY A N 1
ATOM 880 C CA . GLY A 1 112 ? 9.571 -17.107 1.126 1.00 80.12 112 GLY A CA 1
ATOM 881 C C . GLY A 1 112 ? 10.296 -16.701 2.409 1.00 80.12 112 GLY A C 1
ATOM 882 O O . GLY A 1 112 ? 10.689 -17.553 3.207 1.00 80.12 112 GLY A O 1
ATOM 883 N N . TRP A 1 113 ? 10.355 -15.396 2.697 1.00 79.44 113 TRP A N 1
ATOM 884 C CA . TRP A 1 113 ? 10.956 -14.899 3.935 1.00 79.44 113 TRP A CA 1
ATOM 885 C C . TRP A 1 113 ? 10.239 -15.410 5.187 1.00 79.44 113 TRP A C 1
ATOM 887 O O . TRP A 1 113 ? 10.881 -15.790 6.168 1.00 79.44 113 TRP A O 1
ATOM 897 N N . ARG A 1 114 ? 8.901 -15.436 5.180 1.00 79.19 114 ARG A N 1
ATOM 898 C CA . ARG A 1 114 ? 8.118 -15.937 6.316 1.00 79.19 114 ARG A CA 1
ATOM 899 C C . ARG A 1 114 ? 8.421 -17.407 6.605 1.00 79.19 114 ARG A C 1
ATOM 901 O O . ARG A 1 114 ? 8.590 -17.747 7.774 1.00 79.19 114 ARG A O 1
ATOM 908 N N . LEU A 1 115 ? 8.453 -18.238 5.564 1.00 74.69 115 LEU A N 1
ATOM 909 C CA . LEU A 1 115 ? 8.551 -19.693 5.679 1.00 74.69 115 LEU A CA 1
ATOM 910 C C . LEU A 1 115 ? 9.992 -20.172 5.879 1.00 74.69 115 LEU A C 1
ATOM 912 O O . LEU A 1 115 ? 10.247 -20.977 6.767 1.00 74.69 115 LEU A O 1
ATOM 916 N N . HIS A 1 116 ? 10.941 -19.632 5.116 1.00 69.19 116 HIS A N 1
ATOM 917 C CA . HIS A 1 116 ? 12.309 -20.156 5.046 1.00 69.19 116 HIS A CA 1
ATOM 918 C C . HIS A 1 116 ? 13.387 -19.136 5.424 1.00 69.19 116 HIS A C 1
ATOM 920 O O . HIS A 1 116 ? 14.568 -19.466 5.395 1.00 69.19 116 HIS A O 1
ATOM 926 N N . LYS A 1 117 ? 13.007 -17.900 5.787 1.00 74.44 117 LYS A N 1
ATOM 927 C CA . LYS A 1 117 ? 13.952 -16.785 6.006 1.00 74.44 117 LYS A CA 1
ATOM 928 C C . LYS A 1 117 ? 14.833 -16.492 4.778 1.00 74.44 117 LYS A C 1
ATOM 930 O O . LYS A 1 117 ? 15.918 -15.940 4.925 1.00 74.44 117 LYS A O 1
ATOM 935 N N . ASP A 1 118 ? 14.351 -16.826 3.578 1.00 65.75 118 ASP A N 1
ATOM 936 C CA . ASP A 1 118 ? 15.029 -16.599 2.296 1.00 65.75 118 ASP A CA 1
ATOM 937 C C . ASP A 1 118 ? 14.019 -16.138 1.225 1.00 65.75 118 ASP A C 1
ATOM 939 O O . ASP A 1 118 ? 12.875 -16.584 1.189 1.00 65.75 118 ASP A O 1
ATOM 943 N N . PHE A 1 119 ? 14.432 -15.217 0.356 1.00 59.06 119 PHE A N 1
ATOM 944 C CA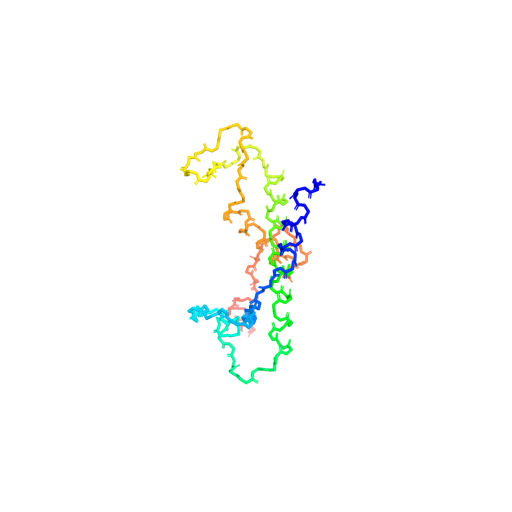 . PHE A 1 119 ? 13.625 -14.644 -0.726 1.00 59.06 119 PHE A CA 1
ATOM 945 C C . PHE A 1 119 ? 13.728 -15.431 -2.046 1.00 59.06 119 PHE A C 1
ATOM 947 O O . PHE A 1 119 ? 12.916 -15.221 -2.959 1.00 59.06 119 PHE A O 1
ATOM 954 N N . LEU A 1 120 ? 14.746 -16.289 -2.185 1.00 58.94 120 LEU A N 1
ATOM 955 C CA . LEU A 1 120 ? 15.099 -16.918 -3.462 1.00 58.94 120 LEU A CA 1
ATOM 956 C C . LEU A 1 120 ? 14.172 -18.076 -3.840 1.00 58.94 120 LEU A C 1
ATOM 958 O O . LEU A 1 120 ? 13.803 -18.201 -5.007 1.00 58.94 120 LEU A O 1
ATOM 962 N N . PHE A 1 121 ? 13.702 -18.852 -2.869 1.00 53.69 121 PHE A N 1
ATOM 963 C CA . PHE A 1 121 ? 12.876 -20.031 -3.109 1.00 53.69 121 PHE A CA 1
ATOM 964 C C . PHE A 1 121 ? 11.475 -19.772 -2.538 1.00 53.69 121 PHE A C 1
ATOM 966 O O . PHE A 1 121 ? 11.312 -19.539 -1.344 1.00 53.69 121 PHE A O 1
ATOM 973 N N . GLY A 1 122 ? 10.461 -19.704 -3.415 1.00 51.50 122 GLY A N 1
ATOM 974 C CA . GLY A 1 122 ? 9.054 -19.643 -2.989 1.00 51.50 122 GLY A CA 1
ATOM 975 C C . GLY A 1 122 ? 8.665 -20.888 -2.183 1.00 51.50 122 GLY A C 1
ATOM 976 O O . GLY A 1 122 ? 9.511 -21.747 -1.970 1.00 51.50 122 GLY A O 1
ATOM 977 N N . CYS A 1 123 ? 7.403 -20.988 -1.743 1.00 43.03 123 CYS A N 1
ATOM 978 C CA . CYS A 1 123 ? 6.917 -22.139 -0.973 1.00 43.03 123 CYS A CA 1
ATOM 979 C C . CYS A 1 123 ? 7.386 -23.457 -1.612 1.00 43.03 123 CYS A C 1
ATOM 981 O O . CYS A 1 123 ? 6.903 -23.818 -2.685 1.00 43.03 123 CYS A O 1
ATOM 983 N N . SER A 1 124 ? 8.327 -24.151 -0.970 1.00 48.03 124 SER A N 1
ATOM 984 C CA . SER A 1 124 ? 8.481 -25.579 -1.204 1.00 48.03 124 SER A CA 1
ATOM 985 C C . SER A 1 124 ? 7.237 -26.221 -0.613 1.00 48.03 124 SER A C 1
ATOM 987 O O . SER A 1 124 ? 6.844 -25.872 0.499 1.00 48.03 124 SER A O 1
ATOM 989 N N . GLU A 1 125 ? 6.599 -27.133 -1.339 1.00 51.69 125 GLU A N 1
ATOM 990 C CA . GLU A 1 125 ? 5.779 -28.132 -0.660 1.00 51.69 125 GLU A CA 1
ATOM 991 C C . GLU A 1 125 ? 6.741 -28.838 0.301 1.00 51.69 125 GLU A C 1
ATOM 993 O O . GLU A 1 125 ? 7.791 -29.331 -0.127 1.00 51.69 125 GLU A O 1
ATOM 998 N N . ASP A 1 126 ? 6.486 -28.749 1.606 1.00 50.44 126 ASP A N 1
ATOM 999 C CA . ASP A 1 126 ? 7.285 -29.490 2.570 1.00 50.44 126 ASP A CA 1
ATOM 1000 C C . ASP A 1 126 ? 7.161 -30.981 2.202 1.00 50.44 126 ASP A C 1
ATOM 1002 O O . ASP A 1 126 ? 6.045 -31.481 2.038 1.00 50.44 126 ASP A O 1
ATOM 1006 N N . PRO A 1 127 ? 8.269 -31.729 2.062 1.00 52.59 127 PRO A N 1
ATOM 1007 C CA . PRO A 1 127 ? 8.210 -33.164 1.776 1.00 52.59 127 PRO A CA 1
ATOM 1008 C C . PRO A 1 127 ? 7.541 -33.978 2.901 1.00 52.59 127 PRO A C 1
ATOM 1010 O O . PRO A 1 127 ? 7.253 -35.160 2.709 1.00 52.59 127 PRO A O 1
ATOM 1013 N N . ASP A 1 128 ? 7.269 -33.349 4.048 1.00 48.88 128 ASP A N 1
ATOM 1014 C CA . ASP A 1 128 ? 6.613 -33.952 5.209 1.00 48.88 128 ASP A CA 1
ATOM 1015 C C . ASP A 1 128 ? 5.077 -34.008 5.098 1.00 48.88 128 ASP A C 1
ATOM 1017 O O . ASP A 1 128 ? 4.438 -34.679 5.907 1.00 48.88 128 ASP A O 1
ATOM 1021 N N . ASP A 1 129 ? 4.475 -33.406 4.065 1.00 48.09 129 ASP A N 1
ATOM 1022 C CA . ASP A 1 129 ? 3.033 -33.521 3.777 1.00 48.09 129 ASP A CA 1
ATOM 1023 C C . ASP A 1 129 ? 2.681 -34.750 2.913 1.00 48.09 129 ASP A C 1
ATOM 1025 O O . ASP A 1 129 ? 1.582 -34.856 2.362 1.00 48.09 129 ASP A O 1
ATOM 1029 N N . ASN A 1 130 ? 3.592 -35.724 2.799 1.00 42.25 130 ASN A N 1
ATOM 1030 C CA . ASN A 1 130 ? 3.296 -36.997 2.154 1.00 42.25 130 ASN A CA 1
ATOM 1031 C C . ASN A 1 130 ? 2.770 -38.007 3.199 1.00 42.25 130 ASN A C 1
ATOM 1033 O O . ASN A 1 130 ? 3.565 -38.570 3.953 1.00 42.25 130 ASN A O 1
ATOM 1037 N N . PRO A 1 131 ? 1.462 -38.334 3.248 1.00 45.03 131 PRO A N 1
ATOM 1038 C CA . PRO A 1 131 ? 0.897 -39.277 4.225 1.00 45.03 131 PRO A CA 1
ATOM 1039 C C . PRO A 1 131 ? 1.359 -40.741 4.045 1.00 45.03 131 PRO A C 1
ATOM 1041 O O . PRO A 1 131 ? 0.812 -41.650 4.670 1.00 45.03 131 PRO A O 1
ATOM 1044 N N . LEU A 1 132 ? 2.357 -41.000 3.196 1.00 49.69 132 LEU A N 1
ATOM 1045 C CA . LEU A 1 132 ? 2.830 -42.335 2.825 1.00 49.69 132 LEU A CA 1
ATOM 1046 C C . LEU A 1 132 ? 4.132 -42.769 3.520 1.00 49.69 132 LEU A C 1
ATOM 1048 O O . LEU A 1 132 ? 4.519 -43.929 3.389 1.00 49.69 132 LEU A O 1
ATOM 1052 N N . THR A 1 133 ? 4.792 -41.918 4.310 1.00 46.22 133 THR A N 1
ATOM 1053 C CA . THR A 1 133 ? 6.035 -42.283 5.028 1.00 46.22 133 THR A CA 1
ATOM 1054 C C . THR A 1 133 ? 5.821 -42.986 6.376 1.00 46.22 133 THR A C 1
ATOM 1056 O O . THR A 1 133 ? 6.791 -43.421 6.991 1.00 46.22 133 THR A O 1
ATOM 1059 N N . HIS A 1 134 ? 4.575 -43.209 6.815 1.00 46.88 134 HIS A N 1
ATOM 1060 C CA . HIS A 1 134 ? 4.268 -43.963 8.045 1.00 46.88 134 HIS A CA 1
ATOM 1061 C C . HIS A 1 134 ? 3.965 -45.461 7.851 1.00 46.88 134 HIS A C 1
ATOM 1063 O O . HIS A 1 134 ? 3.594 -46.137 8.810 1.00 46.88 134 HIS A O 1
ATOM 1069 N N . GLN A 1 135 ? 4.165 -46.021 6.655 1.00 44.41 135 GLN A N 1
ATOM 1070 C CA . GLN A 1 135 ? 4.095 -47.472 6.441 1.00 44.41 135 GLN A CA 1
ATOM 1071 C C . GLN A 1 135 ? 5.408 -48.022 5.893 1.00 44.41 135 GLN A C 1
ATOM 1073 O O . GLN A 1 135 ? 5.494 -48.408 4.734 1.00 44.41 135 GLN A O 1
ATOM 1078 N N . GLN A 1 136 ? 6.429 -48.077 6.746 1.00 44.62 136 GLN A N 1
ATOM 1079 C CA . GLN A 1 136 ? 7.501 -49.071 6.644 1.00 44.62 136 GLN A CA 1
ATOM 1080 C C . GLN A 1 136 ? 8.269 -49.137 7.973 1.00 44.62 136 GLN A C 1
ATOM 1082 O O . GLN A 1 136 ? 9.405 -48.696 8.107 1.00 44.62 136 GLN A O 1
ATOM 1087 N N . GLN A 1 137 ? 7.605 -49.687 8.989 1.00 40.78 137 GLN A N 1
ATOM 1088 C CA . GLN A 1 137 ? 8.281 -50.454 10.031 1.00 40.78 137 GLN A CA 1
ATOM 1089 C C . GLN A 1 137 ? 7.637 -51.839 10.046 1.00 40.78 137 GLN A C 1
ATOM 1091 O O . GLN A 1 137 ? 6.491 -51.999 10.466 1.00 40.78 137 GLN A O 1
ATOM 1096 N N . GLY A 1 138 ? 8.379 -52.803 9.511 1.00 36.94 138 GLY A N 1
ATOM 1097 C CA . GLY A 1 138 ? 8.141 -54.237 9.568 1.00 36.94 138 GLY A CA 1
ATOM 1098 C C . GLY A 1 138 ? 9.495 -54.918 9.545 1.00 36.94 138 GLY A C 1
ATOM 1099 O O . GLY A 1 138 ? 10.277 -54.572 8.632 1.00 36.94 138 GLY A O 1
#

pLDDT: mean 74.96, std 17.11, range [36.94, 94.62]